Protein AF-A0A246GFT5-F1 (afdb_monomer)

Structure (mmCIF, N/CA/C/O backbone):
data_AF-A0A246GFT5-F1
#
_entry.id   AF-A0A246GFT5-F1
#
loop_
_atom_site.group_PDB
_atom_site.id
_atom_site.type_symbol
_atom_site.label_atom_id
_atom_site.label_alt_id
_atom_site.label_comp_id
_atom_site.label_asym_id
_atom_site.label_entity_id
_atom_site.label_seq_id
_atom_site.pdbx_PDB_ins_code
_atom_site.Cartn_x
_atom_site.Cartn_y
_atom_site.Cartn_z
_atom_site.occupancy
_atom_site.B_iso_or_equiv
_atom_site.auth_seq_id
_atom_site.auth_comp_id
_atom_site.auth_asym_id
_atom_site.auth_atom_id
_atom_site.pdbx_PDB_model_num
ATOM 1 N N . MET A 1 1 ? -36.248 1.494 19.985 1.00 58.12 1 MET A N 1
ATOM 2 C CA . MET A 1 1 ? -36.578 1.869 18.588 1.00 58.12 1 MET A CA 1
ATOM 3 C C . MET A 1 1 ? -35.877 3.138 18.088 1.00 58.12 1 MET A C 1
ATOM 5 O O . MET A 1 1 ? -35.192 3.060 17.078 1.00 58.12 1 MET A O 1
ATOM 9 N N . LYS A 1 2 ? -36.008 4.312 18.738 1.00 62.56 2 LYS A N 1
ATOM 10 C CA . LYS A 1 2 ? -35.281 5.536 18.307 1.00 62.56 2 LYS A CA 1
ATOM 11 C C . LYS A 1 2 ? -33.771 5.467 18.593 1.00 62.56 2 LYS A C 1
ATOM 13 O O . LYS A 1 2 ? -32.987 5.910 17.766 1.00 62.56 2 LYS A O 1
ATOM 18 N N . SER A 1 3 ? -33.389 4.867 19.724 1.00 65.50 3 SER A N 1
ATOM 19 C CA . SER A 1 3 ? -31.988 4.621 20.108 1.00 65.50 3 SER A CA 1
ATOM 20 C C . SER A 1 3 ? -31.265 3.700 19.114 1.00 65.50 3 SER A C 1
ATOM 22 O O . SER A 1 3 ? -30.181 4.025 18.640 1.00 65.50 3 SER A O 1
ATOM 24 N N . ASP A 1 4 ? -31.917 2.612 18.696 1.00 73.81 4 ASP A N 1
ATOM 25 C CA . ASP A 1 4 ? -31.316 1.599 17.814 1.00 73.81 4 ASP A CA 1
ATOM 26 C C . ASP A 1 4 ? -30.969 2.163 16.427 1.00 73.81 4 ASP A C 1
ATOM 28 O O . ASP A 1 4 ? -29.883 1.914 15.909 1.00 73.81 4 ASP A O 1
ATOM 32 N N . LYS A 1 5 ? -31.834 3.027 15.872 1.00 75.44 5 LYS A N 1
ATOM 33 C CA . LYS A 1 5 ? -31.569 3.740 14.609 1.00 75.44 5 LYS A CA 1
ATOM 34 C C . LYS A 1 5 ? -30.403 4.727 14.695 1.00 75.44 5 LYS A C 1
ATOM 36 O O . LYS A 1 5 ? -29.735 4.961 13.691 1.00 75.44 5 LYS A O 1
ATOM 41 N N . ILE A 1 6 ? -30.178 5.339 15.860 1.00 78.38 6 ILE A N 1
ATOM 42 C CA . ILE A 1 6 ? -29.052 6.262 16.063 1.00 78.38 6 ILE A CA 1
ATOM 43 C C . ILE A 1 6 ? -27.750 5.462 16.107 1.00 78.38 6 ILE A C 1
ATOM 45 O O . ILE A 1 6 ? -26.813 5.798 15.392 1.00 78.38 6 ILE A O 1
ATOM 49 N N . ILE A 1 7 ? -27.731 4.351 16.848 1.00 78.38 7 ILE A N 1
ATOM 50 C CA . ILE A 1 7 ? -26.575 3.449 16.930 1.00 78.38 7 ILE A CA 1
ATOM 51 C C . ILE A 1 7 ? -26.217 2.883 15.547 1.00 78.38 7 ILE A C 1
ATOM 53 O O . ILE A 1 7 ? -25.041 2.814 15.193 1.00 78.38 7 ILE A O 1
ATOM 57 N N . GLU A 1 8 ? -27.213 2.504 14.745 1.00 76.88 8 GLU A N 1
ATOM 58 C CA . GLU A 1 8 ? -27.006 2.004 13.384 1.00 76.88 8 GLU A CA 1
ATOM 59 C C . GLU A 1 8 ? -26.417 3.077 12.453 1.00 76.88 8 GLU A C 1
ATOM 61 O O . GLU A 1 8 ? -25.428 2.819 11.767 1.00 76.88 8 GLU A O 1
ATOM 66 N N . LYS A 1 9 ? -26.939 4.312 12.492 1.00 78.56 9 LYS A N 1
ATOM 67 C CA . LYS A 1 9 ? -26.371 5.442 11.736 1.00 78.56 9 LYS A CA 1
ATOM 68 C C . LYS A 1 9 ? -24.926 5.742 12.129 1.00 78.56 9 LYS A C 1
ATOM 70 O O . LYS A 1 9 ? -24.093 5.904 11.243 1.00 78.56 9 LYS A O 1
ATOM 75 N N . THR A 1 10 ? -24.621 5.763 13.425 1.00 80.00 10 THR A N 1
ATOM 76 C CA . THR A 1 10 ? -23.265 6.027 13.923 1.00 80.00 10 THR A CA 1
ATOM 77 C C . THR A 1 10 ? -22.279 4.948 13.472 1.00 80.00 10 THR A C 1
ATOM 79 O O . THR A 1 10 ? -21.174 5.265 13.043 1.00 80.00 10 THR A O 1
ATOM 82 N N . LYS A 1 11 ? -22.677 3.668 13.490 1.00 76.19 11 LYS A N 1
ATOM 83 C CA . LYS A 1 11 ? -21.841 2.568 12.973 1.00 76.19 11 LYS A CA 1
ATOM 84 C C . LYS A 1 11 ? -21.562 2.710 11.475 1.00 76.19 11 LYS A C 1
ATOM 86 O O . LYS A 1 11 ? -20.439 2.464 11.041 1.00 76.19 11 LYS A O 1
ATOM 91 N N . ILE A 1 12 ? -22.564 3.120 10.697 1.00 80.62 12 ILE A N 1
ATOM 92 C CA . ILE A 1 12 ? -22.423 3.343 9.253 1.00 80.62 12 ILE A CA 1
ATOM 93 C C . ILE A 1 12 ? -21.501 4.535 8.966 1.00 80.62 12 ILE A C 1
ATOM 95 O O . ILE A 1 12 ? -20.679 4.446 8.060 1.00 80.62 12 ILE A O 1
ATOM 99 N N . GLU A 1 13 ? -21.595 5.624 9.731 1.00 78.56 13 GLU A N 1
ATOM 100 C CA . GLU A 1 13 ? -20.703 6.784 9.582 1.00 78.56 13 GLU A CA 1
ATOM 101 C C . GLU A 1 13 ? -19.246 6.438 9.887 1.00 78.56 13 GLU A C 1
ATOM 103 O O . GLU A 1 13 ? -18.371 6.755 9.082 1.00 78.56 13 GLU A O 1
ATOM 108 N N . ILE A 1 14 ? -18.990 5.713 10.979 1.00 79.31 14 ILE A N 1
ATOM 109 C CA . ILE A 1 14 ? -17.636 5.266 11.339 1.00 79.31 14 ILE A CA 1
ATOM 110 C C . ILE A 1 14 ? -17.063 4.368 10.232 1.00 79.31 14 ILE A C 1
ATOM 112 O O . ILE A 1 14 ? -15.960 4.608 9.741 1.00 79.31 14 ILE A O 1
ATOM 116 N N . ALA A 1 15 ? -17.837 3.385 9.764 1.00 73.06 15 ALA A N 1
ATOM 117 C CA . ALA A 1 15 ? -17.416 2.517 8.666 1.00 73.06 15 ALA A CA 1
ATOM 118 C C . ALA A 1 15 ? -17.180 3.302 7.359 1.00 73.06 15 ALA A C 1
ATOM 120 O O . ALA A 1 15 ? -16.250 3.011 6.606 1.00 73.06 15 ALA A O 1
ATOM 121 N N . ALA A 1 16 ? -17.995 4.322 7.079 1.00 73.31 16 ALA A N 1
ATOM 122 C CA . ALA A 1 16 ? -17.841 5.162 5.897 1.00 73.31 16 ALA A CA 1
ATOM 123 C C . ALA A 1 16 ? -16.562 6.013 5.948 1.00 73.31 16 ALA A C 1
ATOM 125 O O . ALA A 1 16 ? -15.897 6.169 4.920 1.00 73.31 16 ALA A O 1
ATOM 126 N N . GLU A 1 17 ? -16.189 6.541 7.115 1.00 74.62 17 GLU A N 1
ATOM 127 C CA . GLU A 1 17 ? -14.941 7.287 7.297 1.00 74.62 17 GLU A CA 1
ATOM 128 C C . GLU A 1 17 ? -13.709 6.400 7.107 1.00 74.62 17 GLU A C 1
ATOM 130 O O . GLU A 1 17 ? -12.794 6.776 6.365 1.00 74.62 17 GLU A O 1
ATOM 135 N N . GLU A 1 18 ? -13.714 5.198 7.686 1.00 73.25 18 GLU A N 1
ATOM 136 C CA . GLU A 1 18 ? -12.642 4.216 7.504 1.00 73.25 18 GLU A CA 1
ATOM 137 C C . GLU A 1 18 ? -12.475 3.839 6.026 1.00 73.25 18 GLU A C 1
ATOM 139 O O . GLU A 1 18 ? -11.370 3.901 5.473 1.00 73.25 18 GLU A O 1
ATOM 144 N N . LEU A 1 19 ? -13.582 3.556 5.331 1.00 72.81 19 LEU A N 1
ATOM 145 C CA . LEU A 1 19 ? -13.571 3.263 3.898 1.00 72.81 19 LEU A CA 1
ATOM 146 C C . LEU A 1 19 ? -13.031 4.434 3.076 1.00 72.81 19 LEU A C 1
ATOM 148 O O . LEU A 1 19 ? -12.309 4.218 2.103 1.00 72.81 19 LEU A O 1
ATOM 152 N N . LYS A 1 20 ? -13.332 5.680 3.454 1.00 73.38 20 LYS A N 1
ATOM 153 C CA . LYS A 1 20 ? -12.856 6.878 2.746 1.00 73.38 20 LYS A CA 1
ATOM 154 C C . LYS A 1 20 ? -11.336 7.034 2.859 1.00 73.38 20 LYS A C 1
ATOM 156 O O . LYS A 1 20 ? -10.684 7.379 1.868 1.00 73.38 20 LYS A O 1
ATOM 161 N N . GLN A 1 21 ? -10.766 6.733 4.026 1.00 70.56 21 GLN A N 1
ATOM 162 C CA . GLN A 1 21 ? -9.315 6.736 4.242 1.00 70.56 21 GLN A CA 1
ATOM 163 C C . GLN A 1 21 ? -8.623 5.627 3.441 1.00 70.56 21 GLN A C 1
ATOM 165 O O . GLN A 1 21 ? -7.644 5.891 2.735 1.00 70.56 21 GLN A O 1
ATOM 170 N N . ILE A 1 22 ? -9.183 4.414 3.470 1.00 75.56 22 ILE A N 1
ATOM 171 C CA . ILE A 1 22 ? -8.698 3.273 2.685 1.00 75.56 22 ILE A CA 1
ATOM 172 C C . ILE A 1 22 ? -8.747 3.604 1.190 1.00 75.56 22 ILE A C 1
ATOM 174 O O . ILE A 1 22 ? -7.756 3.438 0.481 1.00 75.56 22 ILE A O 1
ATOM 178 N N . LYS A 1 23 ? -9.857 4.156 0.696 1.00 72.38 23 LYS A N 1
ATOM 179 C CA . LYS A 1 23 ? -10.036 4.479 -0.725 1.00 72.38 23 LYS A CA 1
ATOM 180 C C . LYS A 1 23 ? -8.998 5.488 -1.221 1.00 72.38 23 LYS A C 1
ATOM 182 O O . LYS A 1 23 ? -8.404 5.281 -2.274 1.00 72.38 23 LYS A O 1
ATOM 187 N N . LYS A 1 24 ? -8.714 6.538 -0.440 1.00 74.94 24 LYS A N 1
ATOM 188 C CA . LYS A 1 24 ? -7.693 7.551 -0.775 1.00 74.94 24 LYS A CA 1
ATOM 189 C C . LYS A 1 24 ? -6.288 6.946 -0.846 1.00 74.94 24 LYS A C 1
ATOM 191 O O . LYS A 1 24 ? -5.512 7.274 -1.742 1.00 74.94 24 LYS A O 1
ATOM 196 N N . TYR A 1 25 ? -5.987 6.027 0.065 1.00 70.25 25 TYR A N 1
ATOM 197 C CA . TYR A 1 25 ? -4.740 5.276 0.067 1.00 70.25 25 TYR A CA 1
ATOM 198 C C . TYR A 1 25 ? -4.613 4.356 -1.162 1.00 70.25 25 TYR A C 1
ATOM 200 O O . TYR A 1 25 ? -3.582 4.370 -1.839 1.00 70.25 25 TYR A O 1
ATOM 208 N N . TYR A 1 26 ? -5.675 3.615 -1.497 1.00 74.31 26 TYR A N 1
ATOM 209 C CA . TYR A 1 26 ? -5.715 2.750 -2.678 1.00 74.31 26 TYR A CA 1
ATOM 210 C C . TYR A 1 26 ? -5.574 3.535 -3.984 1.00 74.31 26 TYR A C 1
ATOM 212 O O . TYR A 1 26 ? -4.923 3.041 -4.896 1.00 74.31 26 TYR A O 1
ATOM 220 N N . THR A 1 27 ? -6.084 4.768 -4.079 1.00 77.00 27 THR A N 1
ATOM 221 C CA . THR A 1 27 ? -5.875 5.623 -5.262 1.00 77.00 27 THR A CA 1
ATOM 222 C C . THR A 1 27 ? -4.392 5.888 -5.525 1.00 77.00 27 THR A C 1
ATOM 224 O O . THR A 1 27 ? -3.932 5.753 -6.657 1.00 77.00 27 THR A O 1
ATOM 227 N N . HIS A 1 28 ? -3.612 6.234 -4.496 1.00 75.25 28 HIS A N 1
ATOM 228 C CA . HIS A 1 28 ? -2.163 6.418 -4.652 1.00 75.25 28 HIS A CA 1
ATOM 229 C C . HIS A 1 28 ? -1.455 5.112 -5.020 1.00 75.25 28 HIS A C 1
ATOM 231 O O . HIS A 1 28 ? -0.542 5.115 -5.844 1.00 75.25 28 HIS A O 1
ATOM 237 N N . LEU A 1 29 ? -1.908 3.993 -4.456 1.00 76.75 29 LEU A N 1
ATOM 238 C CA . LEU A 1 29 ? -1.380 2.665 -4.758 1.00 76.75 29 LEU A CA 1
ATOM 239 C C . LEU A 1 29 ? -1.697 2.235 -6.201 1.00 76.75 29 LEU A C 1
ATOM 241 O O . LEU A 1 29 ? -0.847 1.661 -6.874 1.00 76.75 29 LEU A O 1
ATOM 245 N N . PHE A 1 30 ? -2.880 2.582 -6.705 1.00 75.75 30 PHE A N 1
ATOM 246 C CA . PHE A 1 30 ? -3.326 2.316 -8.070 1.00 75.75 30 PHE A CA 1
ATOM 247 C C . PHE A 1 30 ? -2.528 3.122 -9.101 1.00 75.75 30 PHE A C 1
ATOM 249 O O . PHE A 1 30 ? -2.012 2.556 -10.062 1.00 75.75 30 PHE A O 1
ATOM 256 N N . ILE A 1 31 ? -2.346 4.427 -8.862 1.00 79.19 31 ILE A N 1
ATOM 257 C CA . ILE A 1 31 ? -1.498 5.288 -9.704 1.00 79.19 31 ILE A CA 1
ATOM 258 C C . ILE A 1 31 ? -0.060 4.755 -9.726 1.00 79.19 31 ILE A C 1
ATOM 260 O O . ILE A 1 31 ? 0.568 4.701 -10.784 1.00 79.19 31 ILE A O 1
ATOM 264 N N . PHE A 1 32 ? 0.448 4.300 -8.578 1.00 71.88 32 PHE A N 1
ATOM 265 C CA . PHE A 1 32 ? 1.753 3.659 -8.523 1.00 71.88 32 PHE A CA 1
ATOM 266 C C . PHE A 1 32 ? 1.803 2.341 -9.308 1.00 71.88 32 PHE A C 1
ATOM 268 O O . PHE A 1 32 ? 2.768 2.106 -10.030 1.00 71.88 32 PHE A O 1
ATOM 275 N N . GLY A 1 33 ? 0.771 1.500 -9.212 1.00 76.38 33 GLY A N 1
ATOM 276 C CA . GLY A 1 33 ? 0.668 0.26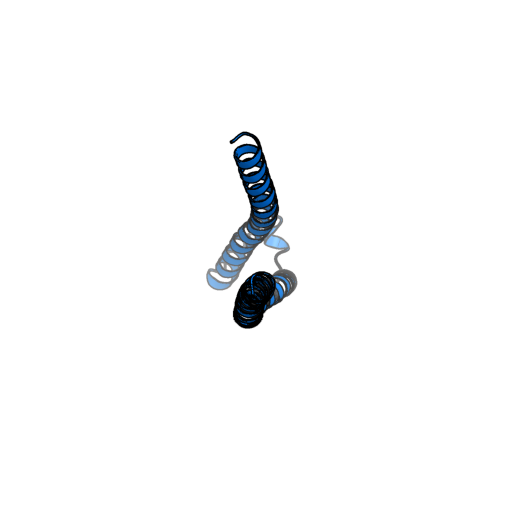2 -9.987 1.00 76.38 33 GLY A CA 1
ATOM 277 C C . GLY A 1 33 ? 0.745 0.513 -11.495 1.00 76.38 33 GLY A C 1
ATOM 278 O O . GLY A 1 33 ? 1.484 -0.178 -12.193 1.00 76.38 33 GLY A O 1
ATOM 279 N N . ILE A 1 34 ? 0.070 1.559 -11.983 1.00 79.12 34 ILE A N 1
ATOM 280 C CA . ILE A 1 34 ? 0.153 1.995 -13.386 1.00 79.12 34 ILE A CA 1
ATOM 281 C C . ILE A 1 34 ? 1.577 2.455 -13.730 1.00 79.12 34 ILE A C 1
ATOM 283 O O . ILE A 1 34 ? 2.131 2.027 -14.741 1.00 79.12 34 ILE A O 1
ATOM 287 N N . ALA A 1 35 ? 2.205 3.283 -12.890 1.00 71.56 35 ALA A N 1
ATOM 288 C CA . ALA A 1 35 ? 3.578 3.741 -13.113 1.00 71.56 35 ALA A CA 1
ATOM 289 C C . ALA A 1 35 ? 4.593 2.580 -13.135 1.00 71.56 35 ALA A C 1
ATOM 291 O O . ALA A 1 35 ? 5.509 2.571 -13.960 1.00 71.56 35 ALA A O 1
ATOM 292 N N . LEU A 1 36 ? 4.412 1.579 -12.268 1.00 73.50 36 LEU A N 1
ATOM 293 C CA . LEU A 1 36 ? 5.234 0.371 -12.217 1.00 73.50 36 LEU A CA 1
ATOM 294 C C . LEU A 1 36 ? 5.048 -0.487 -13.473 1.00 73.50 36 LEU A C 1
ATOM 296 O O . LEU A 1 36 ? 6.038 -0.921 -14.063 1.00 73.50 36 LEU A O 1
ATOM 300 N N . ALA A 1 37 ? 3.803 -0.695 -13.907 1.00 74.12 37 ALA A N 1
ATOM 301 C CA . ALA A 1 37 ? 3.495 -1.422 -15.134 1.00 74.12 37 ALA A CA 1
ATOM 302 C C . ALA A 1 37 ? 4.131 -0.741 -16.357 1.00 74.12 37 ALA A C 1
ATOM 304 O O . ALA A 1 37 ? 4.792 -1.405 -17.154 1.00 74.12 37 ALA A O 1
ATOM 305 N N . LEU A 1 38 ? 4.026 0.590 -16.458 1.00 71.56 38 LEU A N 1
ATOM 306 C CA . LEU A 1 38 ? 4.675 1.376 -17.512 1.00 71.56 38 LEU A CA 1
ATOM 307 C C . LEU A 1 38 ? 6.207 1.280 -17.458 1.00 71.56 38 LEU A C 1
ATOM 309 O O . LEU A 1 38 ? 6.852 1.203 -18.503 1.00 71.56 38 LEU A O 1
ATOM 313 N N . TYR A 1 39 ? 6.808 1.245 -16.264 1.00 69.06 39 TYR A N 1
ATOM 314 C CA . TYR A 1 39 ? 8.252 1.052 -16.117 1.00 69.06 39 TYR A CA 1
ATOM 315 C C . TYR A 1 39 ? 8.713 -0.341 -16.562 1.00 69.06 39 TYR A C 1
ATOM 317 O O . TYR A 1 39 ? 9.708 -0.455 -17.279 1.00 69.06 39 TYR A O 1
ATOM 325 N N . VAL A 1 40 ? 7.994 -1.397 -16.169 1.00 69.88 40 VAL A N 1
ATOM 326 C CA . VAL A 1 40 ? 8.285 -2.772 -16.606 1.00 69.88 40 VAL A CA 1
ATOM 327 C C . VAL A 1 40 ? 8.159 -2.866 -18.124 1.00 69.88 40 VAL A C 1
ATOM 329 O O . VAL A 1 40 ? 9.062 -3.390 -18.773 1.00 69.88 40 VAL A O 1
ATOM 332 N N . LEU A 1 41 ? 7.107 -2.276 -18.699 1.00 71.88 41 LEU A N 1
ATOM 333 C CA . LEU A 1 41 ? 6.899 -2.242 -20.143 1.00 71.88 41 LEU A CA 1
ATOM 334 C C . LEU A 1 41 ? 8.045 -1.513 -20.858 1.00 71.88 41 LEU A C 1
ATOM 336 O O . LEU A 1 41 ? 8.617 -2.050 -21.798 1.00 71.88 41 LEU A O 1
ATOM 340 N N . LYS A 1 42 ? 8.469 -0.346 -20.358 1.00 68.19 42 LYS A N 1
ATOM 341 C CA . LYS A 1 42 ? 9.648 0.382 -20.861 1.00 68.19 42 LYS A CA 1
ATOM 342 C C . LYS A 1 42 ? 10.924 -0.468 -20.809 1.00 68.19 42 LYS A C 1
ATOM 344 O O . LYS A 1 42 ? 11.679 -0.481 -21.776 1.00 68.19 42 LYS A O 1
ATOM 349 N N . LYS A 1 43 ? 11.177 -1.160 -19.691 1.00 67.38 43 LYS A N 1
ATOM 350 C CA . LYS A 1 43 ? 12.406 -1.943 -19.474 1.00 67.38 43 LYS A CA 1
ATOM 351 C C . LYS A 1 43 ? 12.460 -3.213 -20.328 1.00 67.38 43 LYS A C 1
ATOM 353 O O . LYS A 1 43 ? 13.533 -3.538 -20.820 1.00 67.38 43 LYS A O 1
ATOM 358 N N . TYR A 1 44 ? 11.336 -3.908 -20.505 1.00 67.06 44 TYR A N 1
ATOM 359 C CA . TYR A 1 44 ? 11.277 -5.173 -21.249 1.00 67.06 44 TYR A CA 1
ATOM 360 C C . TYR A 1 44 ? 10.997 -5.001 -22.747 1.00 67.06 44 TYR A C 1
ATOM 362 O O . TYR A 1 44 ? 11.522 -5.774 -23.538 1.00 67.06 44 TYR A O 1
ATOM 370 N N . PHE A 1 45 ? 10.218 -3.993 -23.152 1.00 68.19 45 PHE A N 1
ATOM 371 C CA . PHE A 1 45 ? 9.920 -3.734 -24.569 1.00 68.19 45 PHE A CA 1
ATOM 372 C C . PHE A 1 45 ? 10.848 -2.691 -25.210 1.00 68.19 45 PHE A C 1
ATOM 374 O O . PHE A 1 45 ? 10.708 -2.400 -26.393 1.00 68.19 45 PHE A O 1
ATOM 381 N N . GLY A 1 46 ? 11.788 -2.104 -24.457 1.00 61.94 46 GLY A N 1
ATOM 382 C CA . GLY A 1 46 ? 12.761 -1.139 -24.990 1.00 61.94 46 GLY A CA 1
ATOM 383 C C . GLY A 1 46 ? 12.145 0.179 -25.476 1.00 61.94 46 GLY A C 1
ATOM 384 O O . GLY A 1 46 ? 12.798 0.947 -26.178 1.00 61.94 46 GLY A O 1
ATOM 385 N N . ILE A 1 47 ? 10.889 0.458 -25.110 1.00 62.44 47 ILE A N 1
ATOM 386 C CA . ILE A 1 47 ? 10.148 1.633 -25.574 1.00 62.44 47 ILE A CA 1
ATOM 387 C C . ILE A 1 47 ? 10.673 2.873 -24.845 1.00 62.44 47 ILE A C 1
ATOM 389 O O . ILE A 1 47 ? 10.429 3.068 -23.651 1.00 62.44 47 ILE A O 1
ATOM 393 N N . SER A 1 48 ? 11.383 3.745 -25.558 1.00 59.62 48 SER A N 1
ATOM 394 C CA . SER A 1 48 ? 11.839 5.033 -25.037 1.00 59.62 48 SER A CA 1
ATOM 395 C C . SER A 1 48 ? 10.670 6.021 -24.954 1.00 59.62 48 SER A C 1
ATOM 397 O O . SER A 1 48 ? 10.436 6.853 -25.826 1.00 59.62 48 SER A O 1
ATOM 399 N N . PHE A 1 49 ? 9.909 5.961 -23.861 1.00 60.19 49 PHE A N 1
ATOM 400 C CA . PHE A 1 49 ? 8.920 6.996 -23.568 1.00 60.19 49 PHE A CA 1
ATOM 401 C C . PHE A 1 49 ? 9.634 8.320 -23.259 1.00 60.19 49 PHE A C 1
ATOM 403 O O . PHE A 1 49 ? 10.135 8.525 -22.152 1.00 60.19 49 PHE A O 1
ATOM 410 N N . ASN A 1 50 ? 9.672 9.223 -24.241 1.00 61.66 50 ASN A N 1
ATOM 411 C CA . ASN A 1 50 ? 10.256 10.564 -24.116 1.00 61.66 50 ASN A CA 1
ATOM 412 C C . ASN A 1 50 ? 9.254 11.605 -23.570 1.00 61.66 50 ASN A C 1
ATOM 414 O O . ASN A 1 50 ? 9.431 12.808 -23.741 1.00 61.66 50 ASN A O 1
ATOM 418 N N . PHE A 1 51 ? 8.183 11.143 -22.917 1.00 63.34 51 PHE A N 1
ATOM 419 C CA . PHE A 1 51 ? 7.175 11.992 -22.286 1.00 63.34 51 PHE A CA 1
ATOM 420 C C . PHE A 1 51 ? 7.562 12.328 -20.838 1.00 63.34 51 PHE A C 1
ATOM 422 O O . PHE A 1 51 ? 8.032 11.481 -20.075 1.00 63.34 51 PHE A O 1
ATOM 429 N N . PHE A 1 52 ? 7.348 13.577 -20.432 1.00 51.72 52 PHE A N 1
ATOM 430 C CA . PHE A 1 52 ? 7.423 14.010 -19.034 1.00 51.72 52 PHE A CA 1
ATOM 431 C C . PHE A 1 52 ? 6.145 13.519 -18.329 1.00 51.72 52 PHE A C 1
ATOM 433 O O . PHE A 1 52 ? 5.078 13.797 -18.874 1.00 51.72 52 PHE A O 1
ATOM 440 N N . PRO A 1 53 ? 6.152 12.774 -17.198 1.00 60.75 53 PRO A N 1
ATOM 441 C CA . PRO A 1 53 ? 7.211 12.434 -16.227 1.00 60.75 53 PRO A CA 1
ATOM 442 C C . PRO A 1 53 ? 7.919 11.065 -16.415 1.00 60.75 53 PRO A C 1
ATOM 444 O O . PRO A 1 53 ? 8.781 10.700 -15.614 1.00 60.75 53 PRO A O 1
ATOM 447 N N . LEU A 1 54 ? 7.610 10.300 -17.468 1.00 61.00 54 LEU A N 1
ATOM 448 C CA . LEU A 1 54 ? 8.221 8.986 -17.762 1.00 61.00 54 LEU A CA 1
ATOM 449 C C . LEU A 1 54 ? 9.737 9.038 -18.030 1.00 61.00 54 LEU A C 1
ATOM 451 O O . LEU A 1 54 ? 10.444 8.042 -17.835 1.00 61.00 54 LEU A O 1
ATOM 455 N N . ARG A 1 55 ? 10.259 10.208 -18.417 1.00 62.12 55 ARG A N 1
ATOM 456 C CA . ARG A 1 55 ? 11.704 10.464 -18.533 1.00 62.12 55 ARG A CA 1
ATOM 457 C C . ARG A 1 55 ? 12.430 10.461 -17.180 1.00 62.12 55 ARG A C 1
ATOM 459 O O . ARG A 1 55 ? 13.604 10.116 -17.132 1.00 62.12 55 ARG A O 1
ATOM 466 N N . TRP A 1 56 ? 11.739 10.821 -16.095 1.00 62.00 56 TRP A N 1
ATOM 467 C CA . TRP A 1 56 ? 12.293 10.917 -14.733 1.00 62.00 56 TRP A CA 1
ATOM 468 C C . TRP A 1 56 ? 12.106 9.639 -13.902 1.00 62.00 56 TRP A C 1
ATOM 470 O O . TRP A 1 56 ? 12.649 9.527 -12.803 1.00 62.00 56 TRP A O 1
ATOM 480 N N . LEU A 1 57 ? 11.374 8.654 -14.437 1.00 62.91 57 LEU A N 1
ATOM 481 C CA . LEU A 1 57 ? 11.279 7.296 -13.897 1.00 62.91 57 LEU A CA 1
ATOM 482 C C . LEU A 1 57 ? 12.624 6.570 -14.066 1.00 62.91 57 LEU A C 1
ATOM 484 O O . LEU A 1 57 ? 12.811 5.737 -14.955 1.00 62.91 57 LEU A O 1
ATOM 488 N N . ASN A 1 58 ? 13.575 6.939 -13.211 1.00 64.38 58 ASN A N 1
ATOM 489 C CA . ASN A 1 58 ? 14.874 6.302 -13.075 1.00 64.38 58 ASN A CA 1
ATOM 490 C C . ASN A 1 58 ? 14.767 5.108 -12.116 1.00 64.38 58 ASN A C 1
ATOM 492 O O . ASN A 1 58 ? 13.930 5.115 -11.211 1.00 64.38 58 ASN A O 1
ATOM 496 N N . GLN A 1 59 ? 15.637 4.102 -12.260 1.00 63.66 59 GLN A N 1
ATOM 497 C CA . GLN A 1 59 ? 15.577 2.871 -11.450 1.00 63.66 59 GLN A CA 1
ATOM 498 C C . GLN A 1 59 ? 15.567 3.152 -9.935 1.00 63.66 59 GLN A C 1
ATOM 500 O O . GLN A 1 59 ? 14.906 2.444 -9.181 1.00 63.66 59 GLN A O 1
ATOM 505 N N . PHE A 1 60 ? 16.216 4.235 -9.500 1.00 72.38 60 PHE A N 1
ATOM 506 C CA . PHE A 1 60 ? 16.226 4.683 -8.108 1.00 72.38 60 PHE A CA 1
ATOM 507 C C . PHE A 1 60 ? 14.84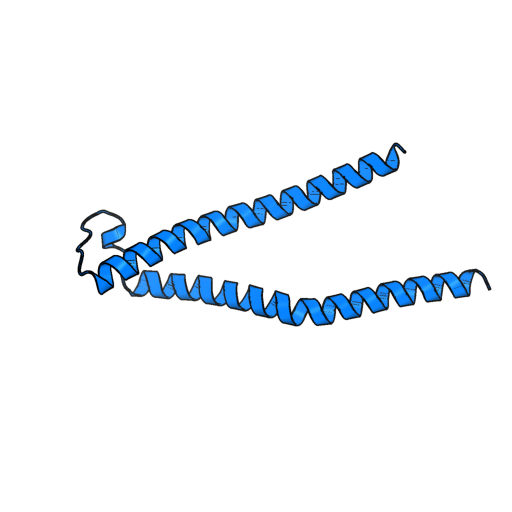2 5.125 -7.599 1.00 72.38 60 PHE A C 1
ATOM 509 O O . PHE A 1 60 ? 14.444 4.755 -6.499 1.00 72.38 60 PHE A O 1
ATOM 516 N N . VAL A 1 61 ? 14.072 5.859 -8.411 1.00 72.94 61 VAL A N 1
ATOM 517 C CA . VAL A 1 61 ? 12.729 6.348 -8.047 1.00 72.94 61 VAL A CA 1
ATOM 518 C C . VAL A 1 61 ? 11.759 5.179 -7.905 1.00 72.94 61 VAL A C 1
ATOM 520 O O . VAL A 1 61 ? 11.033 5.098 -6.916 1.00 72.94 61 VAL A O 1
ATOM 523 N N . ILE A 1 62 ? 11.795 4.237 -8.853 1.00 71.56 62 ILE A N 1
ATOM 524 C CA . ILE A 1 62 ? 10.989 3.012 -8.777 1.00 71.56 62 ILE A CA 1
ATOM 525 C C . ILE A 1 62 ? 11.413 2.142 -7.600 1.00 71.56 62 ILE A C 1
ATOM 527 O O . ILE A 1 62 ? 10.544 1.635 -6.905 1.00 71.56 62 ILE A O 1
ATOM 531 N N . SER A 1 63 ? 12.714 1.990 -7.337 1.00 73.31 63 SER A N 1
ATOM 532 C CA . SER A 1 63 ? 13.194 1.192 -6.204 1.00 73.31 63 SER A CA 1
ATOM 533 C C . SER A 1 63 ? 12.770 1.795 -4.864 1.00 73.31 63 SER A C 1
ATOM 535 O O . SER A 1 63 ? 12.311 1.072 -3.984 1.00 73.31 63 SER A O 1
ATOM 537 N N . CYS A 1 64 ? 12.870 3.117 -4.714 1.00 80.00 64 CYS A N 1
ATOM 538 C CA . CYS A 1 64 ? 12.482 3.817 -3.491 1.00 80.00 64 CYS A CA 1
ATOM 539 C C . CYS A 1 64 ? 10.967 3.708 -3.245 1.00 80.00 64 CYS A C 1
ATOM 541 O O . CYS A 1 64 ? 10.517 3.412 -2.137 1.00 80.00 64 CYS A O 1
ATOM 543 N N . TRP A 1 65 ? 10.164 3.838 -4.302 1.00 73.69 65 TRP A N 1
ATOM 544 C CA . TRP A 1 65 ? 8.724 3.629 -4.203 1.00 73.69 65 TRP A CA 1
ATOM 545 C C . TRP A 1 65 ? 8.320 2.161 -3.990 1.00 73.69 65 TRP A C 1
ATOM 547 O O . TRP A 1 65 ? 7.415 1.886 -3.202 1.00 73.69 65 TRP A O 1
ATOM 557 N N . ALA A 1 66 ? 8.977 1.213 -4.660 1.00 75.88 66 ALA A N 1
ATOM 558 C CA . ALA A 1 66 ? 8.744 -0.214 -4.460 1.00 75.88 66 ALA A CA 1
ATOM 559 C C . ALA A 1 66 ? 9.044 -0.606 -3.011 1.00 75.88 66 ALA A C 1
ATOM 561 O O . ALA A 1 66 ? 8.279 -1.357 -2.417 1.00 75.88 66 ALA A O 1
ATOM 562 N N . PHE A 1 67 ? 10.092 -0.034 -2.415 1.00 82.69 67 PHE A N 1
ATOM 563 C CA . PHE A 1 67 ? 10.425 -0.224 -1.008 1.00 82.69 67 PHE A CA 1
ATOM 564 C C . PHE A 1 67 ? 9.338 0.327 -0.072 1.00 82.69 67 PHE A C 1
ATOM 566 O O . PHE A 1 67 ? 8.929 -0.356 0.867 1.00 82.69 67 PHE A O 1
ATOM 573 N N . LEU A 1 68 ? 8.789 1.514 -0.363 1.00 79.00 68 LEU A N 1
ATOM 574 C CA . LEU A 1 68 ? 7.656 2.069 0.389 1.00 79.00 68 LEU A CA 1
ATOM 575 C C . LEU A 1 68 ? 6.422 1.161 0.332 1.00 79.00 68 LEU A C 1
ATOM 577 O O . LEU A 1 68 ? 5.788 0.928 1.362 1.00 79.00 68 LEU A O 1
ATOM 581 N N . ILE A 1 69 ? 6.078 0.628 -0.843 1.00 74.75 69 ILE A N 1
ATOM 582 C CA . ILE A 1 69 ? 4.967 -0.325 -0.965 1.00 74.75 69 ILE A CA 1
ATOM 583 C C . ILE A 1 69 ? 5.290 -1.633 -0.266 1.00 74.75 69 ILE A C 1
ATOM 585 O O . ILE A 1 69 ? 4.441 -2.151 0.448 1.00 74.75 69 ILE A O 1
ATOM 589 N N . PHE A 1 70 ? 6.506 -2.143 -0.414 1.00 81.69 70 PHE A N 1
ATOM 590 C CA . PHE A 1 70 ? 6.937 -3.383 0.210 1.00 81.69 70 PHE A CA 1
ATOM 591 C C . PHE A 1 70 ? 6.801 -3.323 1.733 1.00 81.69 70 PHE A C 1
ATOM 593 O O . PHE A 1 70 ? 6.201 -4.218 2.319 1.00 81.69 70 PHE A O 1
ATOM 600 N N . ILE A 1 71 ? 7.238 -2.229 2.369 1.00 79.00 71 ILE A N 1
ATOM 601 C CA . ILE A 1 71 ? 7.044 -2.015 3.810 1.00 79.00 71 ILE A CA 1
ATOM 602 C C . ILE A 1 71 ? 5.557 -2.002 4.170 1.00 79.00 71 ILE A C 1
ATOM 604 O O . ILE A 1 71 ? 5.159 -2.607 5.164 1.00 79.00 71 ILE A O 1
ATOM 608 N N . LYS A 1 72 ? 4.713 -1.329 3.383 1.00 74.31 72 LYS A N 1
ATOM 609 C CA . LYS A 1 72 ? 3.276 -1.252 3.676 1.00 74.31 72 LYS A CA 1
ATOM 610 C C . LYS A 1 72 ? 2.560 -2.585 3.464 1.00 74.31 72 LYS A C 1
ATOM 612 O O . LYS A 1 72 ? 1.710 -2.933 4.276 1.00 74.31 72 LYS A O 1
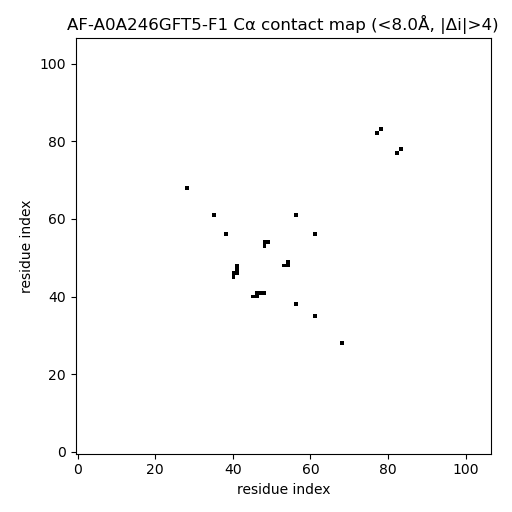ATOM 617 N N . THR A 1 73 ? 2.930 -3.348 2.441 1.00 76.75 73 THR A N 1
ATOM 618 C CA . THR A 1 73 ? 2.429 -4.704 2.194 1.00 76.75 73 THR A CA 1
ATOM 619 C C . THR A 1 73 ? 2.886 -5.654 3.289 1.00 76.75 73 THR A C 1
ATOM 621 O O . THR A 1 73 ? 2.066 -6.394 3.819 1.00 76.75 73 THR A O 1
ATOM 624 N N . LEU A 1 74 ? 4.158 -5.592 3.695 1.00 78.94 74 LEU A N 1
ATOM 625 C CA . LEU A 1 74 ? 4.655 -6.351 4.838 1.00 78.94 74 LEU A CA 1
ATOM 626 C C . LEU A 1 74 ? 3.881 -5.989 6.095 1.00 78.94 74 LEU A C 1
ATOM 628 O O . LEU A 1 74 ? 3.380 -6.885 6.756 1.00 78.94 74 LEU A O 1
ATOM 632 N N . LYS A 1 75 ? 3.698 -4.700 6.392 1.00 73.75 75 LYS A N 1
ATOM 633 C CA . LYS A 1 75 ? 2.893 -4.262 7.532 1.00 73.75 75 LYS A CA 1
ATOM 634 C C . LYS A 1 75 ? 1.465 -4.785 7.428 1.00 73.75 75 LYS A C 1
ATOM 636 O O . LYS A 1 75 ? 0.966 -5.299 8.412 1.00 73.75 75 LYS A O 1
ATOM 641 N N . MET A 1 76 ? 0.816 -4.712 6.270 1.00 71.44 76 MET A N 1
ATOM 642 C CA . MET A 1 76 ? -0.544 -5.219 6.092 1.00 71.44 76 MET A CA 1
ATOM 643 C C . MET A 1 76 ? -0.610 -6.731 6.308 1.00 71.44 76 MET A C 1
ATOM 645 O O . MET A 1 76 ? -1.455 -7.188 7.058 1.00 71.44 76 MET A O 1
ATOM 649 N N . VAL A 1 77 ? 0.299 -7.512 5.730 1.00 76.94 77 VAL A N 1
ATOM 650 C CA . VAL A 1 77 ? 0.307 -8.976 5.872 1.00 76.94 77 VAL A CA 1
ATOM 651 C C . VAL A 1 77 ? 0.703 -9.398 7.288 1.00 76.94 77 VAL A C 1
ATOM 653 O O . VAL A 1 77 ? 0.063 -10.274 7.859 1.00 76.94 77 VAL A O 1
ATOM 656 N N . PHE A 1 78 ?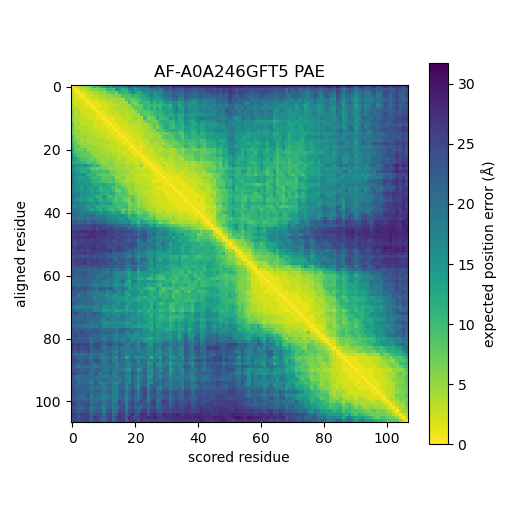 1.711 -8.765 7.890 1.00 71.62 78 PHE A N 1
ATOM 657 C CA . PHE A 1 78 ? 2.127 -9.041 9.266 1.00 71.62 78 PHE A CA 1
ATOM 658 C C . PHE A 1 78 ? 1.058 -8.614 10.266 1.00 71.62 78 PHE A C 1
ATOM 660 O O . PHE A 1 78 ? 0.708 -9.410 11.127 1.00 71.62 78 PHE A O 1
ATOM 667 N N . MET A 1 79 ? 0.492 -7.411 10.143 1.00 66.56 79 MET A N 1
ATOM 668 C CA . MET A 1 79 ? -0.597 -6.961 11.011 1.00 66.56 79 MET A CA 1
ATOM 669 C C . MET A 1 79 ? -1.815 -7.868 10.813 1.00 66.56 79 MET A C 1
ATOM 671 O O . MET A 1 79 ? -2.319 -8.425 11.772 1.00 66.56 79 MET A O 1
ATOM 675 N N . ASN A 1 80 ? -2.240 -8.145 9.583 1.00 64.50 80 ASN A N 1
ATOM 676 C CA . ASN A 1 80 ? -3.419 -8.979 9.352 1.00 64.50 80 ASN A CA 1
ATOM 677 C C . ASN A 1 80 ? -3.211 -10.448 9.768 1.00 64.50 80 ASN A C 1
ATOM 679 O O . ASN A 1 80 ? -4.173 -11.119 10.109 1.00 64.50 80 ASN A O 1
ATOM 683 N N . LYS A 1 81 ? -1.977 -10.969 9.781 1.00 68.62 81 LYS A N 1
ATOM 684 C CA . LYS A 1 81 ? -1.691 -12.355 10.197 1.00 68.62 81 LYS A CA 1
ATOM 685 C C . LYS A 1 81 ? -1.416 -12.489 11.699 1.00 68.62 81 LYS A C 1
ATOM 687 O O . LYS A 1 81 ? -1.937 -13.398 12.337 1.00 68.62 81 LYS A O 1
ATOM 692 N N . ILE A 1 82 ? -0.614 -11.594 12.272 1.00 66.31 82 ILE A N 1
ATOM 693 C CA . ILE A 1 82 ? -0.229 -11.620 13.693 1.00 66.31 82 ILE A CA 1
ATOM 694 C C . ILE A 1 82 ? -1.335 -11.016 14.553 1.00 66.31 82 ILE A C 1
ATOM 696 O O . ILE A 1 82 ? -1.731 -11.611 15.556 1.00 66.31 82 ILE A O 1
ATOM 700 N N . PHE A 1 83 ? -1.859 -9.857 14.149 1.00 62.34 83 PHE A N 1
ATOM 701 C CA . PHE A 1 83 ? -2.874 -9.141 14.910 1.00 62.34 83 PHE A CA 1
ATOM 702 C C . PHE A 1 83 ? -4.197 -9.899 14.896 1.00 62.34 83 PHE A C 1
ATOM 704 O O . PHE A 1 83 ? -4.816 -9.967 15.942 1.00 62.34 83 PHE A O 1
ATOM 711 N N . ASN A 1 84 ? -4.585 -10.563 13.798 1.00 64.25 84 ASN A N 1
ATOM 712 C CA . ASN A 1 84 ? -5.831 -11.336 13.766 1.00 64.25 84 ASN A CA 1
ATOM 713 C C . ASN A 1 84 ? -5.840 -12.455 14.820 1.00 64.25 84 ASN A C 1
ATOM 715 O O . ASN A 1 84 ? -6.747 -12.500 15.635 1.00 64.25 84 ASN A O 1
ATOM 719 N N . SER A 1 85 ? -4.787 -13.278 14.915 1.00 66.31 85 SER A N 1
ATOM 720 C CA . SER A 1 85 ? -4.787 -14.399 15.875 1.00 66.31 85 SER A CA 1
ATOM 721 C C . SER A 1 85 ? -4.759 -13.967 17.348 1.00 66.31 85 SER A C 1
ATOM 723 O O . SER A 1 85 ? -5.341 -14.628 18.208 1.00 66.31 85 SER A O 1
ATOM 725 N N . THR A 1 86 ? -4.064 -12.870 17.663 1.00 73.06 86 THR A N 1
ATOM 726 C CA . THR A 1 86 ? -3.937 -12.376 19.041 1.00 73.06 86 THR A CA 1
ATOM 727 C C . THR A 1 86 ? -5.133 -11.515 19.433 1.00 73.06 86 THR A C 1
ATOM 729 O O . THR A 1 86 ? -5.631 -11.634 20.548 1.00 73.06 86 THR A O 1
ATOM 732 N N . TRP A 1 87 ? -5.634 -10.688 18.513 1.00 77.44 87 TRP A N 1
ATOM 733 C CA . TRP A 1 87 ? -6.839 -9.888 18.712 1.00 77.44 87 TRP A CA 1
ATOM 734 C C . TRP A 1 87 ? -8.080 -10.772 18.840 1.00 77.44 87 TRP A C 1
ATOM 736 O O . TRP A 1 87 ? -8.872 -10.554 19.748 1.00 77.44 87 TRP A O 1
ATOM 746 N N . GLU A 1 88 ? -8.218 -11.801 18.000 1.00 79.69 88 GLU A N 1
ATOM 747 C CA . GLU A 1 88 ? -9.338 -12.745 18.048 1.00 79.69 88 GLU A CA 1
ATOM 748 C C . GLU A 1 88 ? -9.356 -13.511 19.376 1.00 79.69 88 GLU A C 1
ATOM 750 O O . GLU A 1 88 ? -10.381 -13.532 20.056 1.00 79.69 88 GLU A O 1
ATOM 755 N N . ARG A 1 89 ? -8.202 -14.029 19.829 1.00 80.31 89 ARG A N 1
ATOM 756 C CA . ARG A 1 89 ? -8.081 -14.640 21.165 1.00 80.31 89 ARG A CA 1
ATOM 757 C C . ARG A 1 89 ? -8.421 -13.668 22.292 1.00 80.31 89 ARG A C 1
ATOM 759 O O . ARG A 1 89 ? -9.168 -14.034 23.194 1.00 80.31 89 ARG A O 1
ATOM 766 N N . ASN A 1 90 ? -7.917 -12.435 22.242 1.00 81.75 90 ASN A N 1
ATOM 767 C CA . ASN A 1 90 ? -8.236 -11.432 23.259 1.00 81.75 90 ASN A CA 1
ATOM 768 C C . ASN A 1 90 ? -9.725 -11.079 23.262 1.00 81.75 90 ASN A C 1
ATOM 770 O O . ASN A 1 90 ? -10.292 -10.873 24.330 1.00 81.75 90 ASN A O 1
ATOM 774 N N . LYS A 1 91 ? -10.373 -11.043 22.094 1.00 82.88 91 LYS A N 1
ATOM 775 C CA . LYS A 1 91 ? -11.801 -10.746 21.989 1.00 82.88 91 LYS A CA 1
ATOM 776 C C . LYS A 1 91 ? -12.663 -11.880 22.531 1.00 82.88 91 LYS A C 1
ATOM 778 O O . LYS A 1 91 ? -13.623 -11.606 23.243 1.00 82.88 91 LYS A O 1
ATOM 783 N N . ILE A 1 92 ? -12.294 -13.129 22.246 1.00 85.50 92 ILE A N 1
ATOM 784 C CA . ILE A 1 92 ? -12.943 -14.313 22.822 1.00 85.50 92 ILE A CA 1
ATOM 785 C C . ILE A 1 92 ? -12.805 -14.298 24.348 1.00 85.50 92 ILE A C 1
ATOM 787 O O . ILE A 1 92 ? -13.804 -14.456 25.043 1.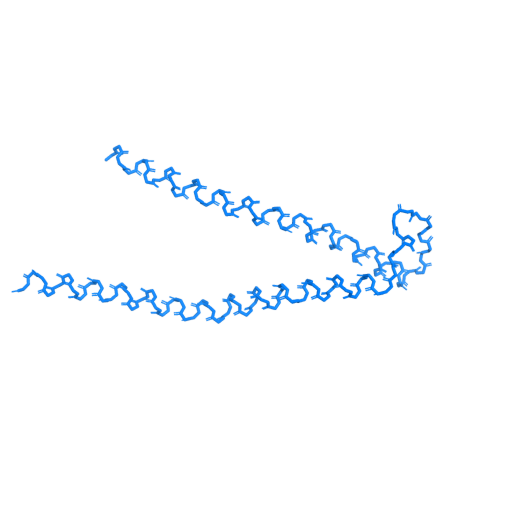00 85.50 92 ILE A O 1
ATOM 791 N N . ASN A 1 93 ? -11.607 -14.024 24.871 1.00 87.25 93 ASN A N 1
ATOM 792 C CA . ASN A 1 93 ? -11.386 -13.913 26.314 1.00 87.25 93 ASN A CA 1
ATOM 793 C C . ASN A 1 93 ? -12.212 -12.782 26.944 1.00 87.25 93 ASN A C 1
ATOM 795 O O . ASN A 1 93 ? -12.829 -12.996 27.979 1.00 87.25 93 ASN A O 1
ATOM 799 N N . GLU A 1 94 ? -12.295 -11.611 26.306 1.00 87.81 94 GLU A N 1
ATOM 800 C CA . GLU A 1 94 ? -13.096 -10.484 26.805 1.00 87.81 94 GLU A CA 1
ATOM 801 C C . GLU A 1 94 ? -14.602 -10.817 26.851 1.00 87.81 94 GLU A C 1
ATOM 803 O O . GLU A 1 94 ? -15.312 -10.380 27.757 1.00 87.81 94 GLU A O 1
ATOM 808 N N . ILE A 1 95 ? -15.104 -11.588 25.878 1.00 87.75 95 ILE A N 1
ATOM 809 C CA . ILE A 1 95 ? -16.499 -12.054 25.845 1.00 87.75 95 ILE A CA 1
ATOM 810 C C . ILE A 1 95 ? -16.745 -13.085 26.952 1.00 87.75 95 ILE A C 1
ATOM 812 O O . ILE A 1 95 ? -17.707 -12.935 27.703 1.00 87.75 95 ILE A O 1
ATOM 816 N N . LEU A 1 96 ? -15.861 -14.080 27.088 1.00 86.25 96 LEU A N 1
ATOM 817 C CA . LEU A 1 96 ? -15.946 -15.108 28.130 1.00 86.25 96 LEU A CA 1
ATOM 818 C C . LEU A 1 96 ? -15.889 -14.496 29.533 1.00 86.25 96 LEU A C 1
ATOM 820 O O . LEU A 1 96 ? -16.654 -14.884 30.409 1.00 86.25 96 LEU A O 1
ATOM 824 N N . GLU A 1 97 ? -15.020 -13.511 29.754 1.00 86.50 97 GLU A N 1
ATOM 825 C CA . GLU A 1 97 ? -14.878 -12.840 31.046 1.00 86.50 97 GLU A CA 1
ATOM 826 C C . GLU A 1 97 ? -16.109 -11.986 31.385 1.00 86.50 97 GLU A C 1
ATOM 828 O O . GLU A 1 97 ? -16.583 -12.018 32.521 1.00 86.50 97 GLU A O 1
ATOM 833 N N . LYS A 1 98 ? -16.701 -11.295 30.399 1.00 82.19 98 LYS A N 1
ATOM 834 C CA . LYS A 1 98 ? -17.975 -10.577 30.582 1.00 82.19 98 LYS A CA 1
ATOM 835 C C . LYS A 1 98 ? -19.136 -11.515 30.887 1.00 82.19 98 LYS A C 1
ATOM 837 O O . LYS A 1 98 ? -19.962 -11.188 31.736 1.00 82.19 98 LYS A O 1
ATOM 842 N N . GLU A 1 99 ? -19.208 -12.663 30.220 1.00 74.56 99 GLU A N 1
ATOM 843 C CA . GLU A 1 99 ? -20.241 -13.664 30.485 1.00 74.56 99 GLU A CA 1
ATOM 844 C C . GLU A 1 99 ? -20.085 -14.241 31.897 1.00 74.56 99 GLU A C 1
ATOM 846 O O . GLU A 1 99 ? -21.051 -14.274 32.659 1.00 74.56 99 GLU A O 1
ATOM 851 N N . ASN A 1 100 ? -18.859 -14.583 32.296 1.00 73.25 100 ASN A N 1
ATOM 852 C CA . ASN A 1 100 ? -18.571 -15.152 33.610 1.00 73.25 100 ASN A CA 1
ATOM 853 C C . ASN A 1 100 ? -18.839 -14.151 34.751 1.00 73.25 100 ASN A C 1
ATOM 855 O O . ASN A 1 100 ? -19.484 -14.501 35.734 1.00 73.25 100 ASN A O 1
ATOM 859 N N . GLN A 1 101 ? -18.441 -12.881 34.589 1.00 71.12 101 GLN A N 1
ATOM 860 C CA . GLN A 1 101 ? -18.776 -11.809 35.540 1.00 71.12 101 GLN A CA 1
ATOM 861 C C . GLN A 1 101 ? -20.272 -11.492 35.592 1.00 71.12 101 GLN A C 1
ATOM 863 O O . GLN A 1 101 ? -20.775 -11.054 36.626 1.00 71.12 101 GLN A O 1
ATOM 868 N N . SER A 1 102 ? -20.995 -11.669 34.482 1.00 66.19 102 SER A N 1
ATOM 869 C CA . SER A 1 102 ? -22.448 -11.516 34.496 1.00 66.19 102 SER A CA 1
ATOM 870 C C . SER A 1 102 ? -23.096 -12.647 35.287 1.00 66.19 102 SER A C 1
ATOM 872 O O . SER A 1 102 ? -23.973 -12.376 36.095 1.00 66.19 102 SER A O 1
ATOM 874 N N . LYS A 1 103 ? -22.615 -13.885 35.135 1.00 61.28 103 LYS A N 1
ATOM 875 C CA . LYS A 1 103 ? -23.172 -15.077 35.781 1.00 61.28 103 LYS A CA 1
ATOM 876 C C . LYS A 1 103 ? -22.986 -15.061 37.301 1.00 61.28 103 LYS A C 1
ATOM 878 O O . LYS A 1 103 ? -23.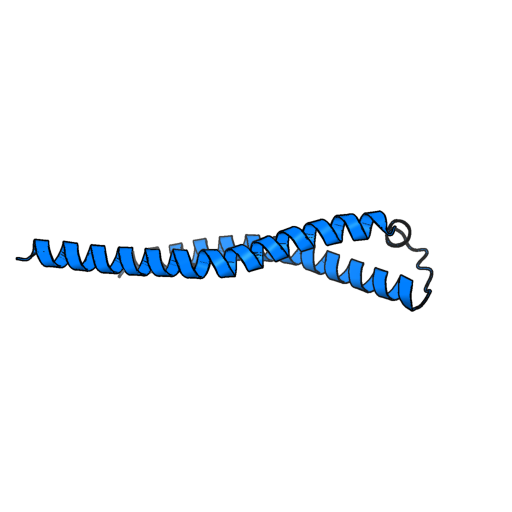940 -15.322 38.018 1.00 61.28 103 LYS A O 1
ATOM 883 N N . THR A 1 104 ? -21.815 -14.641 37.785 1.00 60.56 104 THR A N 1
ATOM 884 C CA . THR A 1 104 ? -21.524 -14.504 39.226 1.00 60.56 104 THR A CA 1
ATOM 885 C C . THR A 1 104 ? -22.210 -13.319 39.905 1.00 60.56 104 THR A C 1
ATOM 887 O O . THR A 1 104 ? -22.139 -13.197 41.121 1.00 60.56 104 THR A O 1
ATOM 890 N N . ARG A 1 105 ? -22.856 -12.417 39.154 1.00 53.28 105 ARG A N 1
ATOM 891 C CA . ARG A 1 105 ? -23.625 -11.296 39.723 1.00 53.28 105 ARG A CA 1
ATOM 892 C C . ARG A 1 105 ? -25.096 -11.661 39.985 1.00 53.28 105 ARG A C 1
ATOM 894 O O . ARG A 1 105 ? -25.794 -10.890 40.640 1.00 53.28 105 ARG A O 1
ATOM 901 N N . TRP A 1 106 ? -25.572 -12.790 39.456 1.00 63.78 106 TRP A N 1
ATOM 902 C CA . TRP A 1 106 ? -26.953 -13.267 39.619 1.00 63.78 106 TRP A CA 1
ATOM 903 C C . TRP A 1 106 ? -27.070 -14.520 40.504 1.00 63.78 106 TRP A C 1
ATOM 905 O O . TRP A 1 106 ? -28.189 -14.981 40.730 1.00 63.78 106 TRP A O 1
ATOM 915 N N . GLU A 1 107 ? -25.942 -15.041 40.994 1.00 44.25 107 GLU A N 1
ATOM 916 C CA . GLU A 1 107 ? -25.833 -16.038 42.073 1.00 44.25 107 GLU A CA 1
ATOM 917 C C . GLU A 1 107 ? -25.444 -15.340 43.384 1.00 44.25 107 GLU A C 1
ATOM 919 O O . GLU A 1 107 ? -25.986 -15.738 44.439 1.00 44.25 107 GLU A O 1
#

Organism: NCBI:txid2906077

Sequence (107 aa):
MKSDKIIEKTKIEIAAEELKQIKKYYTHLFIFGIALALYVLKKYFGISFNF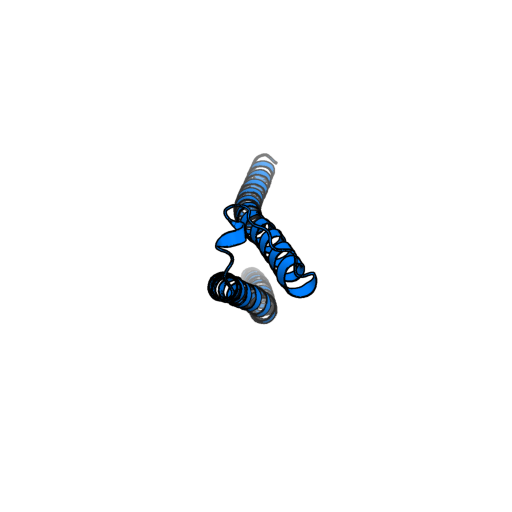FPLRWLNQFVISCWAFLIFIKTLKMVFMNKIFNSTWERNKINEILEKENQSKTRWE

Radius of gyration: 23.72 Å; Cα contacts (8 Å, |Δi|>4): 14; chains: 1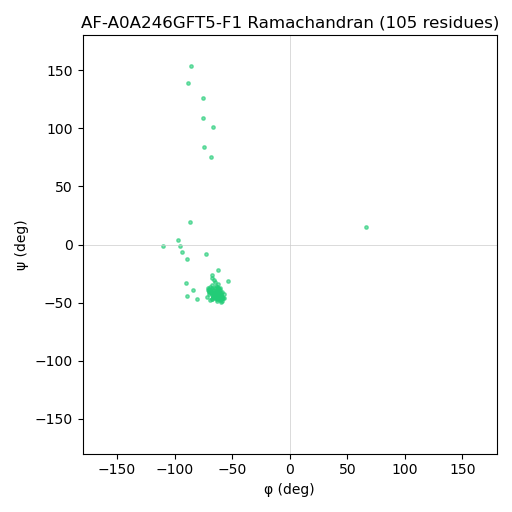; bounding box: 53×30×68 Å

Secondary structure (DSSP, 8-state):
-HHHHHHHHHHHHHHHHHHHHHHHHHHHHHHHHHHHHHHHHHHHH-----STTTTT--HHHHHHHHHHHHHHHHHHHHIIIIIHHHHHHHHHHHHHHHHHHHHTT--

Mean predicted aligned error: 14.42 Å

InterPro domains:
  IPR025698 2TM domain [PF13239] (15-96)

Foldseek 3Di:
DVVVVVVVVVVVVVVVVVVVVVVVVVVVVVVLVVLVVVVVCCVVVVDPPPDPPNVVPDPVVNVVVVVVVVVVVCCCCCCCPVVCVVVVVVVVVVVVVVVVVVVVVVD

pLDDT: mean 72.04, std 8.03, range [44.25, 87.81]

Solvent-accessible surface area (backbone atoms only — not comparable to full-atom values): 6010 Å² total; per-residue (Å²): 112,74,65,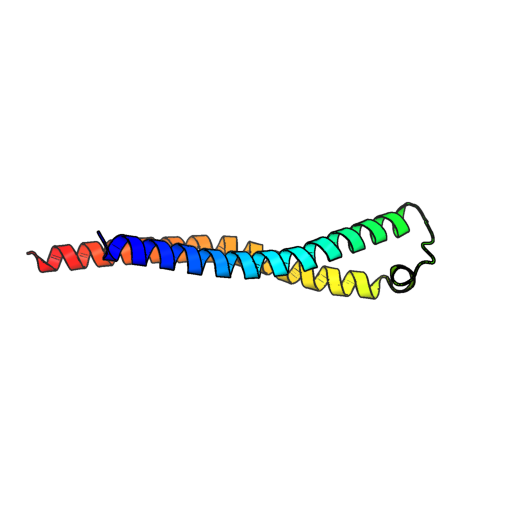57,56,50,55,51,51,52,52,51,51,55,53,52,52,53,50,52,56,50,51,58,53,47,50,57,52,48,55,46,50,52,54,50,51,53,49,50,45,31,71,75,69,67,53,81,58,85,46,90,70,60,64,69,67,40,75,66,56,54,49,55,50,50,48,57,49,48,56,50,52,50,48,50,52,48,45,59,56,55,44,46,61,54,50,51,52,51,51,52,49,54,51,52,51,51,52,52,57,53,54,67,71,78,110